Protein AF-A0A5C0DRX5-F1 (afdb_monomer)

Structure (mmCIF, N/CA/C/O backbone):
data_AF-A0A5C0DRX5-F1
#
_entry.id   AF-A0A5C0DRX5-F1
#
loop_
_atom_site.group_PDB
_atom_site.id
_atom_site.type_symbol
_atom_site.label_atom_id
_atom_site.label_alt_id
_atom_site.label_comp_id
_atom_site.label_asym_id
_atom_site.label_entity_id
_atom_site.label_seq_id
_atom_site.pdbx_PDB_ins_code
_atom_site.Cartn_x
_atom_site.Cartn_y
_atom_site.Cartn_z
_atom_site.occupancy
_atom_site.B_iso_or_equiv
_atom_site.auth_seq_id
_atom_site.auth_comp_id
_atom_site.auth_asym_id
_atom_site.auth_atom_id
_atom_site.pdbx_PDB_model_num
ATOM 1 N N . MET A 1 1 ? -7.213 -11.738 -8.512 1.00 65.44 1 MET A N 1
ATOM 2 C CA . MET A 1 1 ? -6.365 -10.786 -7.766 1.00 65.44 1 MET A CA 1
ATOM 3 C C . MET A 1 1 ? -5.604 -11.585 -6.725 1.00 65.44 1 MET A C 1
ATOM 5 O O . MET A 1 1 ? -6.210 -12.483 -6.155 1.00 65.44 1 MET A O 1
ATOM 9 N N . ILE A 1 2 ? -4.301 -11.354 -6.557 1.00 74.19 2 ILE A N 1
ATOM 10 C CA . ILE A 1 2 ? -3.512 -12.026 -5.514 1.00 74.19 2 ILE A CA 1
ATOM 11 C C . ILE A 1 2 ? -2.980 -10.946 -4.576 1.00 74.19 2 ILE A C 1
ATOM 13 O O . ILE A 1 2 ? -2.227 -10.075 -5.021 1.00 74.19 2 ILE A O 1
ATOM 17 N N . ASP A 1 3 ? -3.371 -11.047 -3.308 1.00 81.25 3 ASP A N 1
ATOM 18 C CA . ASP A 1 3 ? -2.914 -10.185 -2.222 1.00 81.25 3 ASP A CA 1
ATOM 19 C C . ASP A 1 3 ? -1.827 -10.942 -1.457 1.00 81.25 3 ASP A C 1
ATOM 21 O O . ASP A 1 3 ? -2.057 -12.026 -0.917 1.00 81.25 3 ASP A O 1
ATOM 25 N N . ILE A 1 4 ? -0.614 -10.395 -1.457 1.00 87.81 4 ILE A N 1
ATOM 26 C CA . ILE A 1 4 ? 0.548 -10.998 -0.800 1.00 87.81 4 ILE A CA 1
ATOM 27 C C . ILE A 1 4 ? 0.949 -10.073 0.345 1.00 87.81 4 ILE A C 1
ATOM 29 O O . ILE A 1 4 ? 1.241 -8.912 0.065 1.00 87.81 4 ILE A O 1
ATOM 33 N N . PRO A 1 5 ? 0.989 -10.528 1.610 1.00 90.19 5 PRO A N 1
ATOM 34 C CA . PRO A 1 5 ? 1.470 -9.696 2.708 1.00 90.19 5 PRO A CA 1
ATOM 35 C C . PRO A 1 5 ? 2.843 -9.118 2.377 1.00 90.19 5 PRO A C 1
ATOM 37 O O . PRO A 1 5 ? 3.741 -9.855 1.957 1.00 90.19 5 PRO A O 1
ATOM 40 N N . TYR A 1 6 ? 3.004 -7.808 2.548 1.00 91.06 6 TYR A N 1
ATOM 41 C CA . TYR A 1 6 ? 4.267 -7.162 2.242 1.00 91.06 6 TYR A CA 1
ATOM 42 C C . TYR A 1 6 ? 5.370 -7.684 3.167 1.00 91.06 6 TYR A C 1
ATOM 44 O O . TYR A 1 6 ? 5.288 -7.597 4.392 1.00 91.06 6 TYR A O 1
ATOM 52 N N . LYS A 1 7 ? 6.423 -8.227 2.556 1.00 89.25 7 LYS A N 1
ATOM 53 C CA . LYS A 1 7 ? 7.697 -8.536 3.205 1.00 89.25 7 LYS A CA 1
ATOM 54 C C . LYS A 1 7 ? 8.816 -8.084 2.270 1.00 89.25 7 LYS A C 1
ATOM 56 O O . LYS A 1 7 ? 8.806 -8.531 1.118 1.00 89.25 7 LYS A O 1
ATOM 61 N N . PRO A 1 8 ? 9.809 -7.302 2.725 1.00 85.81 8 PRO A N 1
ATOM 62 C CA . PRO A 1 8 ? 10.906 -6.856 1.862 1.00 85.81 8 PRO A CA 1
ATOM 63 C C . PRO A 1 8 ? 11.618 -8.018 1.147 1.00 85.81 8 PRO A C 1
ATOM 65 O O . PRO A 1 8 ? 11.923 -7.948 -0.040 1.00 85.81 8 PRO A O 1
ATOM 68 N N . SER A 1 9 ? 11.789 -9.147 1.841 1.00 85.06 9 SER A N 1
ATOM 69 C CA . SER A 1 9 ? 12.401 -10.369 1.302 1.00 85.06 9 SER A CA 1
ATOM 70 C C . SER A 1 9 ? 11.565 -11.104 0.247 1.00 85.06 9 SER A C 1
ATOM 72 O O . SER A 1 9 ? 12.092 -11.977 -0.438 1.00 85.06 9 SER A O 1
ATOM 74 N N . SER A 1 10 ? 10.278 -10.776 0.104 1.00 78.38 10 SER A N 1
ATOM 75 C CA . SER A 1 10 ? 9.369 -11.412 -0.860 1.00 78.38 10 SER A CA 1
ATOM 76 C C . SER A 1 10 ? 9.311 -10.704 -2.217 1.00 78.38 10 SER A C 1
ATOM 78 O O . SER A 1 10 ? 8.712 -11.229 -3.157 1.00 78.38 10 SER A O 1
ATOM 80 N N . LEU A 1 11 ? 9.940 -9.529 -2.332 1.00 81.81 11 LEU A N 1
ATOM 81 C CA . LEU A 1 11 ? 9.927 -8.726 -3.551 1.00 81.81 11 LEU A CA 1
ATOM 82 C C . LEU A 1 11 ? 10.819 -9.330 -4.637 1.00 81.81 11 LEU A C 1
ATOM 84 O O . LEU A 1 11 ? 12.008 -9.596 -4.430 1.00 81.81 11 LEU A O 1
ATOM 88 N N . ILE A 1 12 ? 10.267 -9.458 -5.842 1.00 81.62 12 ILE A N 1
ATOM 89 C CA . ILE A 1 12 ? 10.975 -9.995 -7.009 1.00 81.62 12 ILE A CA 1
ATOM 90 C C . ILE A 1 12 ? 10.944 -9.027 -8.198 1.00 81.62 12 ILE A C 1
ATOM 92 O O . ILE A 1 12 ? 9.966 -8.322 -8.439 1.00 81.62 12 ILE A O 1
ATOM 96 N N . GLY A 1 13 ? 12.027 -9.006 -8.981 1.00 82.12 13 GLY A N 1
ATOM 97 C CA . GLY A 1 13 ? 12.107 -8.237 -10.227 1.00 82.12 13 GLY A CA 1
ATOM 98 C C . GLY A 1 13 ? 11.791 -6.746 -10.050 1.00 82.12 13 GLY A C 1
ATOM 99 O O . GLY A 1 13 ? 12.470 -6.045 -9.304 1.00 82.12 13 GLY A O 1
ATOM 100 N N . MET A 1 14 ? 10.761 -6.269 -10.756 1.00 76.31 14 MET A N 1
ATOM 101 C CA . MET A 1 14 ? 10.348 -4.859 -10.779 1.00 76.31 14 MET A CA 1
ATOM 102 C C . MET A 1 14 ? 9.796 -4.365 -9.435 1.00 76.31 14 MET A C 1
ATOM 104 O O . MET A 1 14 ? 9.872 -3.174 -9.156 1.00 76.31 14 MET A O 1
ATOM 108 N N . GLU A 1 15 ? 9.307 -5.267 -8.582 1.00 80.75 15 GLU A N 1
ATOM 109 C CA . GLU A 1 15 ? 8.708 -4.938 -7.279 1.00 80.75 15 GLU A CA 1
ATOM 110 C C . GLU A 1 15 ? 9.718 -4.279 -6.340 1.00 80.75 15 GLU A C 1
ATOM 112 O O . GLU A 1 15 ? 9.368 -3.384 -5.578 1.00 80.75 15 GLU A O 1
ATOM 117 N N . LYS A 1 16 ? 11.000 -4.649 -6.464 1.00 84.81 16 LYS A N 1
ATOM 118 C CA . LYS A 1 16 ? 12.094 -4.057 -5.685 1.00 84.81 16 LYS A CA 1
ATOM 119 C C . LYS A 1 16 ? 12.220 -2.546 -5.879 1.00 84.81 16 LYS A C 1
ATOM 121 O O . LYS A 1 16 ? 12.676 -1.863 -4.973 1.00 84.81 16 LYS A O 1
ATOM 126 N N . LYS A 1 17 ? 11.800 -2.012 -7.034 1.00 85.50 17 LYS A N 1
ATOM 127 C CA . LYS A 1 17 ? 11.822 -0.562 -7.291 1.00 85.50 17 LYS A CA 1
ATOM 128 C C . LYS A 1 17 ? 10.859 0.207 -6.389 1.00 85.50 17 LYS A C 1
ATOM 130 O O . LYS A 1 17 ? 11.122 1.362 -6.094 1.00 85.50 17 LYS A O 1
ATOM 135 N N . PHE A 1 18 ? 9.789 -0.448 -5.952 1.00 86.81 18 PHE A N 1
ATOM 136 C CA . PHE A 1 18 ? 8.744 0.127 -5.107 1.00 86.81 18 PHE A CA 1
ATOM 137 C C . PHE A 1 18 ? 8.915 -0.264 -3.640 1.00 86.81 18 PHE A C 1
ATOM 139 O O . PHE A 1 18 ? 8.074 0.062 -2.810 1.00 86.81 18 PHE A O 1
ATOM 146 N N . GLN A 1 19 ? 10.003 -0.965 -3.298 1.00 90.06 19 GLN A N 1
ATOM 147 C CA . GLN A 1 19 ? 10.326 -1.279 -1.910 1.00 90.06 19 GLN A CA 1
ATOM 148 C C . GLN A 1 19 ? 10.312 -0.024 -1.015 1.00 90.06 19 GLN A C 1
ATOM 150 O O . GLN A 1 19 ? 9.668 -0.088 0.029 1.00 90.06 19 GLN A O 1
ATOM 155 N N . PRO A 1 20 ? 10.909 1.124 -1.411 1.00 90.62 20 PRO A N 1
ATOM 156 C CA . PRO A 1 20 ? 10.862 2.332 -0.587 1.00 90.62 20 PRO A CA 1
ATOM 157 C C . PRO A 1 20 ? 9.434 2.829 -0.331 1.00 90.62 20 PRO A C 1
ATOM 159 O O . PRO A 1 20 ? 9.135 3.302 0.762 1.00 90.62 20 PRO A O 1
ATOM 162 N N . ASP A 1 21 ? 8.543 2.688 -1.317 1.00 90.06 21 ASP A N 1
ATOM 163 C CA . ASP A 1 21 ? 7.141 3.082 -1.193 1.00 90.06 21 ASP A CA 1
ATOM 164 C C . ASP A 1 21 ? 6.406 2.189 -0.186 1.00 90.06 21 ASP A C 1
ATOM 166 O O . ASP A 1 21 ? 5.722 2.678 0.714 1.00 90.06 21 ASP A O 1
ATOM 170 N N . PHE A 1 22 ? 6.590 0.871 -0.282 1.00 91.25 22 PHE A N 1
ATOM 171 C CA . PHE A 1 22 ? 6.017 -0.062 0.686 1.00 91.25 22 PHE A CA 1
ATOM 172 C C . PHE A 1 22 ? 6.596 0.125 2.094 1.00 91.25 22 PHE A C 1
ATOM 174 O O . PHE A 1 22 ? 5.835 0.130 3.059 1.00 91.25 22 PHE A O 1
ATOM 181 N N . ASP A 1 23 ? 7.909 0.327 2.225 1.00 92.19 23 ASP A N 1
ATOM 182 C CA . ASP A 1 23 ? 8.561 0.588 3.513 1.00 92.19 23 ASP A CA 1
ATOM 183 C C . ASP A 1 23 ? 8.012 1.872 4.157 1.00 92.19 23 ASP A C 1
ATOM 185 O O . ASP A 1 23 ? 7.729 1.896 5.358 1.00 92.19 23 ASP A O 1
ATOM 189 N N . LYS A 1 24 ? 7.765 2.918 3.356 1.00 91.62 24 LYS A N 1
ATOM 190 C CA . LYS A 1 24 ? 7.109 4.149 3.814 1.00 91.62 24 LYS A CA 1
ATOM 191 C C . LYS A 1 24 ? 5.693 3.878 4.321 1.00 91.62 24 LYS A C 1
ATOM 193 O O . LYS A 1 24 ? 5.342 4.332 5.405 1.00 91.62 24 LYS A O 1
ATOM 198 N N . LEU A 1 25 ? 4.891 3.103 3.587 1.00 91.88 25 LEU A N 1
ATOM 199 C CA . LEU A 1 25 ? 3.548 2.725 4.037 1.00 91.88 25 LEU A CA 1
ATOM 200 C C . LEU A 1 25 ? 3.585 1.932 5.350 1.00 91.88 25 LEU A C 1
ATOM 202 O O . LEU A 1 25 ? 2.769 2.189 6.232 1.00 91.88 25 LEU A O 1
ATOM 206 N N . VAL A 1 26 ? 4.534 1.003 5.508 1.00 92.88 26 VAL A N 1
ATOM 207 C CA . VAL A 1 26 ? 4.718 0.246 6.760 1.00 92.88 26 VAL A CA 1
ATOM 208 C C . VAL A 1 26 ? 5.074 1.174 7.910 1.00 92.88 26 VAL A C 1
ATOM 210 O O . VAL A 1 26 ? 4.499 1.041 8.987 1.00 92.88 26 VAL A O 1
ATOM 213 N N . SER A 1 27 ? 5.959 2.141 7.683 1.00 92.38 27 SER A N 1
ATOM 214 C CA . SER A 1 27 ? 6.311 3.133 8.698 1.00 92.38 27 SER A CA 1
ATOM 215 C C . SER A 1 27 ? 5.106 3.977 9.135 1.00 92.38 27 SER A C 1
ATOM 217 O O . SER A 1 27 ? 4.984 4.294 10.314 1.00 92.38 27 SER A O 1
ATOM 219 N N . GLU A 1 28 ? 4.224 4.347 8.205 1.00 90.81 28 GLU A N 1
ATOM 220 C CA . GLU A 1 28 ? 3.079 5.232 8.473 1.00 90.81 28 GLU A CA 1
ATOM 221 C C . GLU A 1 28 ? 1.869 4.494 9.077 1.00 90.81 28 GLU A C 1
ATOM 223 O O . GLU A 1 28 ? 1.171 5.017 9.953 1.00 90.81 28 GLU A O 1
ATOM 228 N N . PHE A 1 29 ? 1.602 3.269 8.613 1.00 91.50 29 PHE A N 1
ATOM 229 C CA . PHE A 1 29 ? 0.352 2.550 8.889 1.00 91.50 29 PHE A CA 1
ATOM 230 C C . PHE A 1 29 ? 0.548 1.181 9.555 1.00 91.50 29 PHE A C 1
ATOM 232 O O . PHE A 1 29 ? -0.400 0.645 10.126 1.00 91.50 29 PHE A O 1
ATOM 239 N N . GLY A 1 30 ? 1.756 0.610 9.538 1.00 89.06 30 GLY A N 1
ATOM 240 C CA . GLY A 1 30 ? 2.018 -0.781 9.939 1.00 89.06 30 GLY A CA 1
ATOM 241 C C . GLY A 1 30 ? 1.714 -1.118 11.403 1.00 89.06 30 GLY A C 1
ATOM 242 O O . GLY A 1 30 ? 1.569 -2.287 11.742 1.00 89.06 30 GLY A O 1
ATOM 243 N N . ASN A 1 31 ? 1.566 -0.113 12.271 1.00 88.94 31 ASN A N 1
ATOM 244 C CA . ASN A 1 31 ? 1.192 -0.321 13.675 1.00 88.94 31 ASN A CA 1
ATOM 245 C C . ASN A 1 31 ? -0.286 -0.704 13.867 1.00 88.94 31 ASN A C 1
ATOM 247 O O . ASN A 1 31 ? -0.644 -1.233 14.916 1.00 88.94 31 ASN A O 1
ATOM 251 N N . TYR A 1 32 ? -1.155 -0.402 12.900 1.00 88.94 32 TYR A N 1
ATOM 252 C CA . TYR A 1 32 ? -2.607 -0.609 13.013 1.00 88.94 32 TYR A CA 1
ATOM 253 C C . TYR A 1 32 ? -3.261 -1.096 11.714 1.00 88.94 32 TYR A C 1
ATOM 255 O O . TYR A 1 32 ? -4.469 -1.329 11.680 1.00 88.94 32 TYR A O 1
ATOM 263 N N . CYS A 1 33 ? -2.486 -1.249 10.644 1.00 91.50 33 CYS A N 1
ATOM 264 C CA . CYS A 1 33 ? -2.939 -1.754 9.358 1.00 91.50 33 CYS A CA 1
ATOM 265 C C . CYS A 1 33 ? -2.009 -2.849 8.852 1.00 91.50 33 CYS A C 1
ATOM 267 O O . CYS A 1 33 ? -0.792 -2.785 9.024 1.00 91.50 33 CYS A O 1
ATOM 269 N N . ASP A 1 34 ? -2.590 -3.799 8.133 1.00 92.12 34 ASP A N 1
ATOM 270 C CA . ASP A 1 34 ? -1.832 -4.724 7.308 1.00 92.12 34 ASP A CA 1
ATOM 271 C C . ASP A 1 34 ? -1.600 -4.126 5.928 1.00 92.12 34 ASP A C 1
ATOM 273 O O . ASP A 1 34 ? -2.490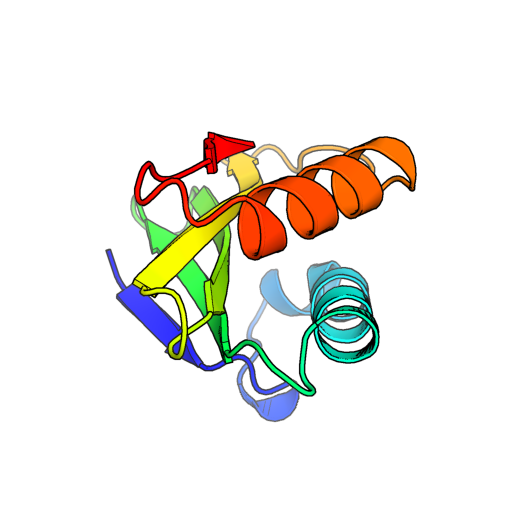 -3.497 5.347 1.00 92.12 34 ASP A O 1
ATOM 277 N N . ILE A 1 35 ? -0.416 -4.376 5.377 1.00 93.06 35 ILE A N 1
ATOM 278 C CA . ILE A 1 35 ? -0.042 -3.910 4.046 1.00 93.06 35 ILE A CA 1
ATOM 279 C C . ILE A 1 35 ? 0.216 -5.113 3.150 1.00 93.06 35 ILE A C 1
ATOM 281 O O . ILE A 1 35 ? 0.956 -6.035 3.498 1.00 93.06 35 ILE A O 1
ATOM 285 N N . PHE A 1 36 ? -0.394 -5.087 1.973 1.00 92.50 36 PHE A N 1
ATOM 286 C CA . PHE A 1 36 ? -0.351 -6.147 0.982 1.00 92.50 36 PHE A CA 1
ATOM 287 C C . PHE A 1 36 ? 0.154 -5.608 -0.349 1.00 92.50 36 PHE A C 1
ATOM 289 O O . PHE A 1 36 ? -0.154 -4.494 -0.760 1.00 92.50 36 PHE A O 1
ATOM 296 N N . ILE A 1 37 ? 0.883 -6.443 -1.069 1.00 90.19 37 ILE A N 1
ATOM 297 C CA . ILE A 1 37 ? 1.187 -6.253 -2.476 1.00 90.19 37 ILE A CA 1
ATOM 298 C C . ILE A 1 37 ? 0.012 -6.831 -3.262 1.00 90.19 37 ILE A C 1
ATOM 300 O O . ILE A 1 37 ? -0.228 -8.040 -3.221 1.00 90.19 37 ILE A O 1
ATOM 304 N N . ARG A 1 38 ? -0.701 -5.974 -3.992 1.00 88.81 38 ARG A N 1
ATOM 305 C CA . ARG A 1 38 ? -1.790 -6.366 -4.890 1.00 88.81 38 ARG A CA 1
ATOM 306 C C . ARG A 1 38 ? -1.277 -6.472 -6.313 1.00 88.81 38 ARG A C 1
ATOM 308 O O . ARG A 1 38 ? -0.741 -5.512 -6.869 1.00 88.81 38 ARG A O 1
ATOM 315 N N . LYS A 1 39 ? -1.466 -7.648 -6.913 1.00 84.69 39 LYS A N 1
ATOM 316 C CA . LYS A 1 39 ? -1.116 -7.924 -8.313 1.00 84.69 39 LYS A CA 1
ATOM 317 C C . LYS A 1 39 ? -2.356 -8.373 -9.078 1.00 84.69 39 LYS A C 1
ATOM 319 O O . LYS A 1 39 ? -3.091 -9.267 -8.643 1.00 84.69 39 LYS A O 1
ATOM 324 N N . TYR A 1 40 ? -2.580 -7.766 -10.235 1.00 79.12 40 TYR A N 1
ATOM 325 C CA . TYR A 1 40 ? -3.670 -8.111 -11.146 1.00 79.12 40 TYR A CA 1
ATOM 326 C C . TYR A 1 40 ? -3.237 -7.863 -12.594 1.00 79.12 40 TYR A C 1
ATOM 328 O O . TYR A 1 40 ? -2.192 -7.264 -12.852 1.00 79.12 40 TYR A O 1
ATOM 336 N N . ASP A 1 41 ? -3.996 -8.443 -13.525 1.00 73.06 41 ASP A N 1
ATOM 337 C CA . ASP A 1 41 ? -3.739 -8.395 -14.969 1.00 73.06 41 ASP A CA 1
ATOM 338 C C . ASP A 1 41 ? -2.315 -8.841 -15.369 1.00 73.06 41 ASP A C 1
ATOM 340 O O . ASP A 1 41 ? -1.505 -8.056 -15.849 1.00 73.06 41 ASP A O 1
ATOM 344 N N . TYR A 1 42 ? -1.954 -10.106 -15.112 1.00 69.69 42 TYR A N 1
ATOM 345 C CA . TYR A 1 42 ? -0.661 -10.694 -15.521 1.00 69.69 42 TYR A CA 1
ATOM 346 C C . TYR A 1 42 ? 0.590 -9.871 -15.137 1.00 69.69 42 TYR A C 1
ATOM 348 O O . TYR A 1 42 ? 1.571 -9.846 -15.877 1.00 69.69 42 TYR A O 1
ATOM 356 N N . ARG A 1 43 ? 0.576 -9.227 -13.958 1.00 66.44 43 ARG A N 1
ATOM 357 C CA . ARG A 1 43 ? 1.643 -8.334 -13.442 1.00 66.44 43 ARG A CA 1
ATOM 358 C C . ARG A 1 43 ? 1.762 -6.986 -14.167 1.00 66.44 43 ARG A C 1
ATOM 360 O O . ARG A 1 43 ? 2.720 -6.260 -13.923 1.00 66.44 43 ARG A O 1
ATOM 367 N N . ARG A 1 44 ? 0.793 -6.630 -15.015 1.00 75.19 44 ARG A N 1
ATOM 368 C CA . ARG A 1 44 ? 0.713 -5.311 -15.664 1.00 75.19 44 ARG A CA 1
ATOM 369 C C . ARG A 1 44 ? 0.205 -4.223 -14.733 1.00 75.19 44 ARG A C 1
ATOM 371 O O . ARG A 1 44 ? 0.340 -3.038 -15.043 1.00 75.19 44 ARG A O 1
ATOM 378 N N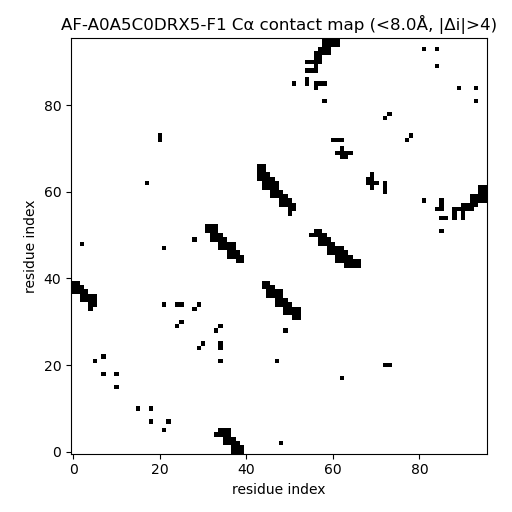 . MET A 1 45 ? -0.396 -4.621 -13.617 1.00 83.94 45 MET A N 1
ATOM 379 C CA . MET A 1 45 ? -0.846 -3.720 -12.572 1.00 83.94 45 MET A CA 1
ATOM 380 C C . MET A 1 45 ? -0.286 -4.157 -11.226 1.00 83.94 45 MET A C 1
ATOM 382 O O . MET A 1 45 ? -0.232 -5.35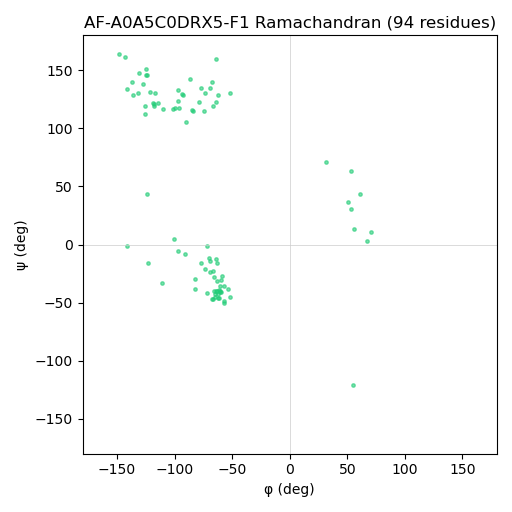1 -10.902 1.00 83.94 45 MET A O 1
ATOM 386 N N . MET A 1 46 ? 0.144 -3.162 -10.460 1.00 87.06 46 MET A N 1
ATOM 387 C CA . MET A 1 46 ? 0.686 -3.349 -9.127 1.00 87.06 46 MET A CA 1
ATOM 388 C C . MET A 1 46 ? 0.209 -2.217 -8.232 1.00 87.06 46 MET A C 1
ATOM 390 O O . MET A 1 46 ? 0.274 -1.048 -8.616 1.00 87.06 46 MET A O 1
ATOM 394 N N . ALA A 1 47 ? -0.242 -2.583 -7.043 1.00 89.38 47 ALA A N 1
ATOM 395 C CA . ALA A 1 47 ? -0.749 -1.658 -6.050 1.00 89.38 47 ALA A CA 1
ATOM 396 C C . ALA A 1 47 ? -0.355 -2.103 -4.637 1.00 89.38 47 ALA A C 1
ATOM 398 O O . ALA A 1 47 ? -0.030 -3.272 -4.409 1.00 89.38 47 ALA A O 1
ATOM 399 N N . ALA A 1 48 ? -0.416 -1.177 -3.688 1.00 90.50 48 ALA A N 1
ATOM 400 C CA . ALA A 1 48 ? -0.441 -1.482 -2.268 1.00 90.50 48 ALA A CA 1
ATOM 401 C C . ALA A 1 48 ? -1.891 -1.571 -1.786 1.00 90.50 48 ALA A C 1
ATOM 403 O O . ALA A 1 48 ? -2.681 -0.661 -2.019 1.00 90.50 48 ALA A O 1
ATOM 404 N N . GLY A 1 49 ? -2.234 -2.663 -1.111 1.00 91.56 49 GLY A N 1
ATOM 405 C CA . GLY A 1 49 ? -3.442 -2.771 -0.303 1.00 91.56 49 GLY A CA 1
ATOM 406 C C . GLY A 1 49 ? -3.116 -2.405 1.141 1.00 91.56 49 GLY A C 1
ATOM 407 O O . GLY A 1 49 ? -2.165 -2.952 1.689 1.00 91.56 49 GLY A O 1
ATOM 408 N N . ILE A 1 50 ? -3.882 -1.512 1.759 1.00 91.88 50 ILE A N 1
ATOM 409 C CA . ILE A 1 50 ? -3.765 -1.163 3.181 1.00 91.88 50 ILE A CA 1
ATOM 410 C C . ILE A 1 50 ? -5.090 -1.517 3.835 1.00 91.88 50 ILE A C 1
ATOM 412 O O . ILE A 1 50 ? -6.127 -1.026 3.397 1.00 91.88 50 ILE A O 1
ATOM 416 N N . VAL A 1 51 ? -5.068 -2.375 4.849 1.00 89.94 51 VAL A N 1
ATOM 417 C CA . VAL A 1 51 ? -6.283 -2.874 5.498 1.00 89.94 51 VAL A CA 1
ATOM 418 C C . VAL A 1 51 ? -6.209 -2.619 6.991 1.00 89.94 51 VAL A C 1
ATOM 420 O O . VAL A 1 51 ? -5.344 -3.159 7.680 1.00 89.94 51 VAL A O 1
ATOM 423 N N . ASN A 1 52 ? -7.155 -1.841 7.505 1.00 89.00 52 ASN A N 1
ATOM 424 C CA . ASN A 1 52 ? -7.385 -1.719 8.934 1.00 89.00 52 ASN A CA 1
ATOM 425 C C . ASN A 1 52 ? -8.405 -2.782 9.364 1.00 89.00 52 ASN A C 1
ATOM 427 O O . ASN A 1 52 ? -9.602 -2.648 9.113 1.00 89.00 52 ASN A O 1
ATOM 431 N N . ARG A 1 53 ? -7.940 -3.847 10.029 1.00 81.25 53 ARG A N 1
ATOM 432 C CA . ARG A 1 53 ? -8.818 -4.939 10.495 1.00 81.25 53 ARG A CA 1
ATOM 433 C C . ARG A 1 53 ? -9.760 -4.534 11.621 1.00 81.25 53 ARG A C 1
ATOM 435 O O . ARG A 1 53 ? -10.772 -5.195 11.816 1.00 81.25 53 ARG A O 1
ATOM 442 N N . TYR A 1 54 ? -9.425 -3.493 12.379 1.00 83.69 54 TYR A N 1
ATOM 443 C CA . TYR A 1 54 ? -10.283 -3.032 13.465 1.00 83.69 54 TYR A CA 1
ATOM 444 C C . TYR A 1 54 ? -11.541 -2.353 12.915 1.00 83.69 54 TYR A C 1
ATOM 446 O O . TYR A 1 54 ? -12.638 -2.594 13.407 1.00 83.69 54 TYR A O 1
ATOM 454 N N . SER A 1 55 ? -11.384 -1.540 11.867 1.00 81.44 55 SER A N 1
ATOM 455 C CA . SER A 1 55 ? -12.4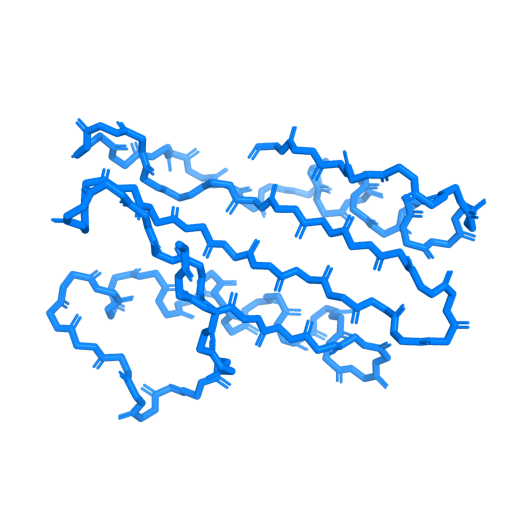91 -0.817 11.234 1.00 81.44 55 SER A CA 1
ATOM 456 C C . SER A 1 55 ? -13.070 -1.501 9.993 1.00 81.44 55 SER A C 1
ATOM 458 O O . SER A 1 55 ? -14.064 -1.019 9.461 1.00 81.44 55 SER A O 1
ATOM 460 N N . ASN A 1 56 ? -12.476 -2.607 9.529 1.00 81.94 56 ASN A N 1
ATOM 461 C CA . ASN A 1 56 ? -12.791 -3.258 8.250 1.00 81.94 56 ASN A CA 1
ATOM 462 C C . ASN A 1 56 ? -12.724 -2.307 7.039 1.00 81.94 56 ASN A C 1
ATOM 464 O O . ASN A 1 56 ? -13.439 -2.497 6.059 1.00 81.94 56 ASN A O 1
ATOM 468 N N . VAL A 1 57 ? -11.851 -1.298 7.095 1.00 85.00 57 VAL A N 1
ATOM 469 C CA . VAL A 1 57 ? -11.617 -0.362 5.987 1.00 85.00 57 VAL A CA 1
ATOM 470 C C . VAL A 1 57 ? -10.389 -0.805 5.202 1.00 85.00 57 VAL A C 1
ATOM 472 O O . VAL A 1 57 ? -9.341 -1.088 5.792 1.00 85.00 57 VAL A O 1
ATOM 475 N N . ALA A 1 58 ? -10.501 -0.830 3.875 1.00 85.31 58 ALA A N 1
ATOM 476 C CA . ALA A 1 58 ? -9.399 -1.137 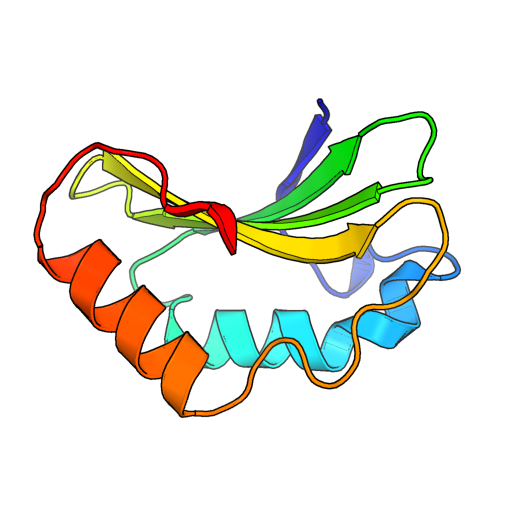2.978 1.00 85.31 58 ALA A CA 1
ATOM 477 C C . ALA A 1 58 ? -9.174 -0.027 1.938 1.00 85.31 58 ALA A C 1
ATOM 479 O O . ALA A 1 58 ? -10.063 0.744 1.581 1.00 85.31 58 ALA A O 1
ATOM 480 N N . ILE A 1 59 ? -7.924 0.097 1.497 1.00 88.25 59 ILE A N 1
ATOM 481 C CA . ILE A 1 59 ? -7.471 1.108 0.540 1.00 88.25 59 ILE A CA 1
ATOM 482 C C . ILE A 1 59 ? -6.549 0.440 -0.468 1.00 88.25 59 ILE A C 1
ATOM 484 O O . ILE A 1 59 ? -5.716 -0.387 -0.098 1.00 88.25 59 ILE A O 1
ATOM 488 N N . THR A 1 60 ? -6.672 0.821 -1.739 1.00 89.56 60 THR A N 1
ATOM 489 C CA . THR A 1 60 ? -5.760 0.397 -2.807 1.00 89.56 60 THR A CA 1
ATOM 490 C C . THR A 1 60 ? -5.053 1.606 -3.399 1.00 89.56 60 THR A C 1
ATOM 492 O O . THR A 1 60 ? -5.713 2.491 -3.935 1.00 89.56 60 THR A O 1
ATOM 495 N N . ILE A 1 61 ? -3.722 1.620 -3.350 1.00 89.19 61 ILE A N 1
ATOM 496 C CA . ILE A 1 61 ? -2.877 2.663 -3.946 1.00 89.19 61 ILE A CA 1
ATOM 497 C C . ILE A 1 61 ? -2.133 2.069 -5.136 1.00 89.19 61 ILE A C 1
ATOM 499 O O . ILE A 1 61 ? -1.316 1.163 -4.966 1.00 89.19 61 ILE A O 1
ATOM 503 N N . HIS A 1 62 ? -2.395 2.565 -6.339 1.00 88.00 62 HIS A N 1
ATOM 504 C CA . HIS A 1 62 ? -1.750 2.078 -7.551 1.00 88.00 62 HIS A CA 1
ATOM 505 C C . HIS A 1 62 ? -0.322 2.614 -7.693 1.00 88.00 62 HIS A C 1
ATOM 507 O O . HIS A 1 62 ? -0.062 3.806 -7.567 1.00 88.00 62 HIS A O 1
ATOM 513 N N . PHE A 1 63 ? 0.600 1.723 -8.050 1.00 86.06 63 PHE A N 1
ATOM 514 C CA . PHE A 1 63 ? 1.986 2.058 -8.390 1.00 86.06 63 PHE A CA 1
ATOM 515 C C . PHE A 1 63 ? 2.277 1.846 -9.875 1.00 86.06 63 PHE A C 1
ATOM 517 O O . PHE A 1 63 ? 3.061 2.578 -10.474 1.00 86.06 63 PHE A O 1
ATOM 524 N N . ILE A 1 64 ? 1.632 0.853 -10.489 1.00 86.44 64 ILE A N 1
ATOM 525 C CA . ILE A 1 64 ? 1.728 0.569 -11.922 1.00 86.44 64 ILE A CA 1
ATOM 526 C C . ILE A 1 64 ? 0.321 0.399 -12.480 1.00 86.44 64 ILE A C 1
ATOM 528 O O . ILE A 1 64 ? -0.458 -0.407 -11.965 1.00 86.44 64 ILE A O 1
ATOM 532 N N . LYS A 1 65 ? 0.029 1.089 -13.585 1.00 83.12 65 LYS A N 1
ATOM 533 C CA . LYS A 1 65 ? -1.205 0.920 -14.354 1.00 83.12 65 LYS A CA 1
ATOM 534 C C . LYS A 1 65 ? -0.868 0.636 -15.816 1.00 83.12 65 LYS A C 1
ATOM 536 O O . LYS A 1 65 ? -0.326 1.490 -16.507 1.00 83.12 65 LYS A O 1
ATOM 541 N N . GLY A 1 66 ? -1.163 -0.577 -16.287 1.00 79.88 66 GLY A N 1
ATOM 542 C CA . GLY A 1 66 ? -0.921 -0.972 -17.680 1.00 79.88 66 GLY A CA 1
ATOM 543 C C . GLY A 1 66 ? 0.557 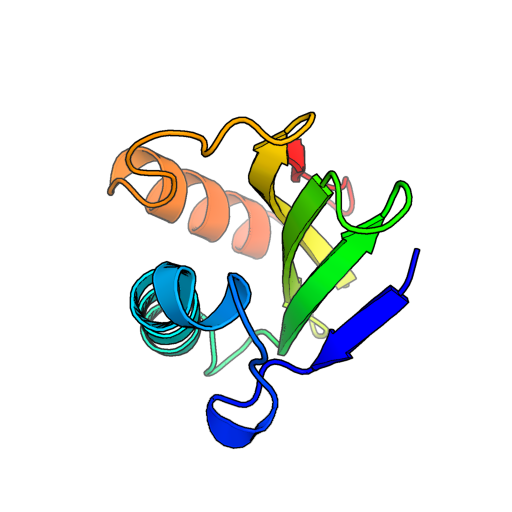-0.907 -18.087 1.00 79.88 66 GLY A C 1
ATOM 544 O O . GLY A 1 66 ? 0.867 -0.398 -19.157 1.00 79.88 66 GLY A O 1
ATOM 545 N N . ASN A 1 67 ? 1.462 -1.394 -17.229 1.00 77.12 67 ASN A N 1
ATOM 546 C CA . ASN A 1 67 ? 2.929 -1.291 -17.350 1.00 77.12 67 ASN A CA 1
ATOM 547 C C . ASN A 1 67 ? 3.524 0.122 -17.229 1.00 77.12 67 ASN A C 1
ATOM 549 O O . ASN A 1 67 ? 4.740 0.269 -17.345 1.00 77.12 67 ASN A O 1
ATOM 553 N N . ILE A 1 68 ? 2.712 1.148 -16.968 1.00 79.62 68 ILE A N 1
ATOM 554 C CA . ILE A 1 68 ? 3.188 2.517 -16.760 1.00 79.62 68 ILE A CA 1
ATOM 555 C C . ILE A 1 68 ? 3.330 2.753 -15.250 1.00 79.62 68 ILE A C 1
ATOM 557 O O . ILE A 1 68 ? 2.323 2.668 -14.539 1.00 79.62 68 ILE A O 1
ATOM 561 N N . PRO A 1 69 ? 4.545 3.027 -14.735 1.00 79.81 69 PRO A N 1
ATOM 562 C CA . PRO A 1 69 ? 4.724 3.480 -13.362 1.00 79.81 69 PRO A CA 1
ATOM 563 C C . PRO A 1 69 ? 4.017 4.820 -13.159 1.00 79.81 69 PRO A C 1
ATOM 565 O O . PRO A 1 69 ? 4.218 5.757 -13.933 1.00 79.81 69 PRO A O 1
ATOM 568 N N . LEU A 1 70 ? 3.195 4.911 -12.120 1.00 78.38 70 LEU A N 1
ATOM 569 C CA . LEU A 1 70 ? 2.608 6.171 -11.688 1.00 78.38 70 LEU A CA 1
ATOM 570 C C . LEU A 1 70 ? 3.685 6.928 -10.896 1.00 78.38 70 LEU A C 1
ATOM 572 O O . LEU A 1 70 ? 4.267 6.383 -9.962 1.00 78.38 70 LEU A O 1
ATOM 576 N N . GLY A 1 71 ? 4.027 8.144 -11.329 1.00 64.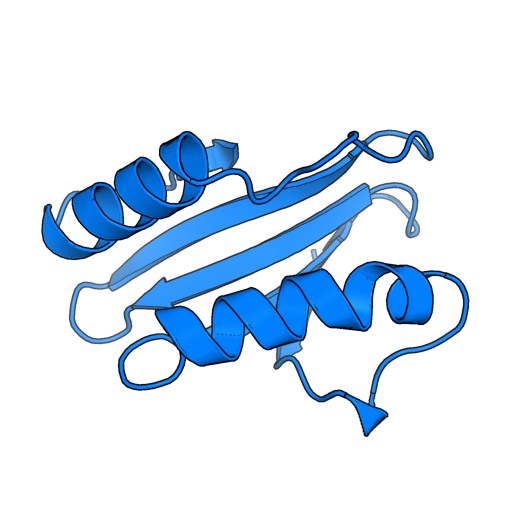06 71 GLY A N 1
ATOM 577 C CA . GLY A 1 71 ? 5.053 8.961 -10.674 1.00 64.06 71 GLY A CA 1
ATOM 578 C C . GLY A 1 71 ? 4.619 9.419 -9.277 1.00 64.06 71 GLY A C 1
ATOM 579 O O . GLY A 1 71 ? 3.458 9.773 -9.098 1.00 64.06 71 GLY A O 1
ATOM 580 N N . ASP A 1 72 ? 5.560 9.394 -8.325 1.00 69.19 72 ASP A N 1
ATOM 581 C CA . ASP A 1 72 ? 5.411 9.706 -6.887 1.00 69.19 72 ASP A CA 1
ATOM 582 C C . ASP A 1 72 ? 4.026 9.368 -6.290 1.00 69.19 72 ASP A C 1
ATOM 584 O O . ASP A 1 72 ? 3.223 10.259 -5.975 1.00 69.19 72 ASP A O 1
ATOM 588 N N . PRO A 1 73 ? 3.719 8.068 -6.135 1.00 67.94 73 PRO A N 1
ATOM 589 C CA . PRO A 1 73 ? 2.402 7.619 -5.701 1.00 67.94 73 PRO A CA 1
ATOM 590 C C . PRO A 1 73 ? 2.109 7.943 -4.230 1.00 67.94 73 PRO A C 1
ATOM 592 O O . PRO A 1 73 ? 0.964 7.820 -3.811 1.00 67.94 73 PRO A O 1
ATOM 595 N N . LEU A 1 74 ? 3.107 8.356 -3.437 1.00 82.44 74 LEU A N 1
ATOM 596 C CA . LEU A 1 74 ? 3.004 8.525 -1.982 1.00 82.44 74 LEU A CA 1
ATOM 597 C C . LEU A 1 74 ? 3.380 9.934 -1.509 1.00 82.44 74 LEU A C 1
ATOM 599 O O . LEU A 1 74 ? 4.070 10.105 -0.494 1.00 82.44 74 LEU A O 1
ATOM 603 N N . ASN A 1 75 ? 2.903 10.960 -2.212 1.00 83.19 75 ASN A N 1
ATOM 604 C CA . ASN A 1 75 ? 3.011 12.334 -1.729 1.00 83.19 75 ASN A CA 1
ATOM 605 C C . ASN A 1 75 ? 2.208 12.553 -0.427 1.00 83.19 75 ASN A C 1
ATOM 607 O O . ASN A 1 75 ? 1.275 11.816 -0.095 1.00 83.19 75 ASN A O 1
ATOM 611 N N . THR A 1 76 ? 2.555 13.604 0.318 1.00 84.06 76 THR A N 1
ATOM 612 C CA . THR A 1 76 ? 1.955 13.914 1.629 1.00 84.06 76 THR A CA 1
ATOM 613 C C . THR A 1 76 ? 0.436 14.086 1.571 1.00 84.06 76 THR A C 1
ATOM 615 O O . THR A 1 76 ? -0.272 13.666 2.485 1.00 84.06 76 THR A O 1
ATOM 618 N N . ASN A 1 77 ? -0.092 14.663 0.486 1.00 84.94 77 ASN A N 1
ATOM 619 C CA . ASN A 1 77 ? -1.534 14.853 0.326 1.00 84.94 77 ASN A CA 1
ATOM 620 C C . ASN A 1 77 ? -2.268 13.513 0.220 1.00 84.94 77 ASN A C 1
ATOM 622 O O . ASN A 1 77 ? -3.340 13.353 0.803 1.00 84.94 77 ASN A O 1
ATOM 626 N N . LEU A 1 78 ? -1.690 12.551 -0.500 1.00 85.69 78 LEU A N 1
ATOM 627 C CA . LEU A 1 78 ? -2.244 11.210 -0.624 1.00 85.69 78 LEU A CA 1
ATOM 628 C C . LEU A 1 78 ? -2.194 10.469 0.714 1.00 85.69 78 LEU A C 1
ATOM 630 O O . LEU A 1 78 ? -3.215 9.944 1.146 1.00 85.69 78 LEU A O 1
ATOM 634 N N . LEU A 1 79 ? -1.061 10.505 1.419 1.00 88.38 79 LEU A N 1
ATOM 635 C CA . LEU A 1 79 ? -0.929 9.868 2.736 1.00 88.38 79 LEU A CA 1
ATOM 636 C C . LEU A 1 79 ? -1.931 10.424 3.757 1.00 88.38 79 LEU A C 1
ATOM 638 O O . LEU A 1 79 ? -2.558 9.658 4.488 1.00 88.38 79 LEU A O 1
ATOM 642 N N . ASN A 1 80 ? -2.159 11.740 3.756 1.00 87.81 80 ASN A N 1
ATOM 643 C CA . ASN A 1 80 ? -3.174 12.361 4.607 1.00 87.81 80 ASN A CA 1
ATOM 644 C C . ASN A 1 80 ? -4.596 11.903 4.247 1.00 87.81 80 ASN A C 1
ATOM 646 O O . ASN A 1 80 ? -5.396 11.637 5.143 1.00 87.81 80 ASN A O 1
ATOM 650 N N . LYS A 1 81 ? -4.917 11.765 2.952 1.00 86.62 81 LYS A N 1
ATOM 651 C CA . LYS A 1 81 ? -6.213 11.219 2.512 1.00 86.62 81 LYS A CA 1
ATOM 652 C C . LYS A 1 81 ? -6.402 9.776 2.972 1.00 86.62 81 LYS A C 1
ATOM 654 O O . LYS A 1 81 ? -7.454 9.457 3.515 1.00 86.62 81 LYS A O 1
ATOM 659 N N . VAL A 1 82 ? -5.378 8.940 2.803 1.00 87.81 82 VAL A N 1
ATOM 660 C CA . VAL A 1 82 ? -5.369 7.538 3.248 1.00 87.81 82 VAL A CA 1
ATOM 661 C C . VAL A 1 82 ? -5.625 7.469 4.752 1.00 87.81 82 VAL A C 1
ATOM 663 O O . VAL A 1 82 ? -6.549 6.789 5.188 1.00 87.8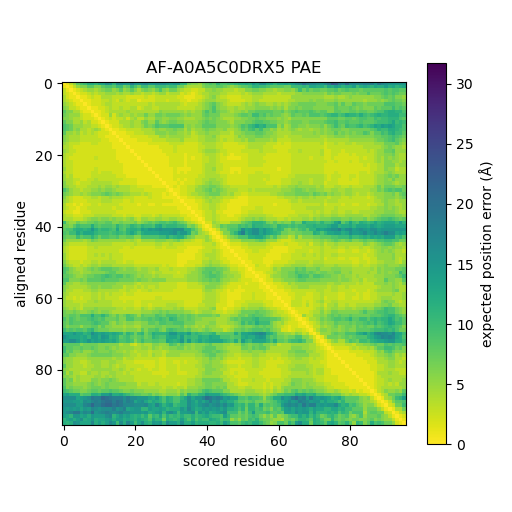1 82 VAL A O 1
ATOM 666 N N . LYS A 1 83 ? -4.880 8.246 5.544 1.00 87.94 83 LYS A N 1
ATOM 667 C CA . LYS A 1 83 ? -5.039 8.310 7.001 1.00 87.94 83 LYS A CA 1
ATOM 668 C C . LYS A 1 83 ? -6.455 8.709 7.417 1.00 87.94 83 LYS A C 1
ATOM 670 O O . LYS A 1 83 ? -7.054 8.041 8.255 1.00 87.94 83 LYS A O 1
ATOM 675 N N . ASN A 1 84 ? -7.002 9.765 6.818 1.00 86.94 84 ASN A N 1
ATOM 676 C CA . ASN A 1 84 ? -8.353 10.229 7.130 1.00 86.94 84 ASN A CA 1
ATOM 677 C C . ASN A 1 84 ? -9.413 9.182 6.767 1.00 86.94 84 ASN A C 1
ATOM 679 O O . ASN A 1 84 ? -10.342 8.967 7.542 1.00 86.94 84 ASN A O 1
ATOM 683 N N . HIS A 1 85 ? -9.257 8.497 5.631 1.00 85.25 85 HIS A N 1
ATOM 684 C CA . HIS A 1 85 ? -10.183 7.445 5.210 1.00 85.25 85 HIS A CA 1
ATOM 685 C C . HIS A 1 85 ? -10.159 6.246 6.162 1.00 85.25 85 HIS A C 1
ATOM 687 O O . HIS A 1 85 ? -11.214 5.812 6.618 1.00 85.25 85 HIS A O 1
ATOM 693 N N . LEU A 1 86 ? -8.969 5.787 6.564 1.00 83.44 86 LEU A N 1
ATOM 694 C CA . LEU A 1 86 ? -8.805 4.697 7.537 1.00 83.44 86 LEU A CA 1
ATOM 695 C C . LEU A 1 86 ? -9.448 4.999 8.902 1.00 83.44 86 LEU A C 1
ATOM 697 O O . LEU A 1 86 ? -9.895 4.072 9.579 1.00 83.44 86 LEU A O 1
ATOM 701 N N . ILE A 1 87 ? -9.492 6.277 9.298 1.00 82.00 87 ILE A N 1
ATOM 702 C CA . ILE A 1 87 ? -10.130 6.752 10.537 1.00 82.00 87 ILE A CA 1
ATOM 703 C C . ILE A 1 87 ? -11.643 6.937 10.363 1.00 82.00 87 ILE A C 1
ATOM 705 O O . ILE A 1 87 ? -12.385 6.777 11.326 1.00 82.00 87 ILE A O 1
ATOM 709 N N . SER A 1 88 ? -12.114 7.260 9.154 1.00 75.00 88 SER A N 1
ATOM 710 C CA . SER A 1 88 ? -13.513 7.632 8.895 1.00 75.00 88 SER A CA 1
ATOM 711 C C . SER A 1 88 ? -14.538 6.522 9.159 1.00 75.00 88 SER A C 1
ATOM 713 O O . SER A 1 88 ? -15.731 6.811 9.193 1.00 75.00 88 SER A O 1
ATOM 715 N N . LEU A 1 89 ? -14.091 5.270 9.340 1.00 66.75 89 LEU A N 1
ATOM 716 C CA . LEU A 1 89 ? -14.934 4.072 9.463 1.00 66.75 89 LEU A CA 1
ATOM 717 C C . LEU A 1 89 ? -15.891 3.868 8.273 1.00 66.75 89 LEU A C 1
ATOM 719 O O . LEU A 1 89 ? -16.806 3.053 8.368 1.00 66.75 89 LEU A O 1
ATOM 723 N N . ASN A 1 90 ? -15.697 4.585 7.160 1.00 72.06 90 ASN A N 1
ATOM 724 C CA . ASN A 1 90 ? -16.458 4.362 5.941 1.00 72.06 90 ASN A CA 1
ATOM 725 C C . ASN A 1 90 ? -15.940 3.071 5.278 1.00 72.06 90 ASN A C 1
ATOM 727 O O . ASN A 1 90 ? -14.777 3.045 4.868 1.00 72.06 90 ASN A O 1
ATOM 731 N N . PRO A 1 91 ? -16.755 2.003 5.178 1.00 60.44 91 PRO A N 1
ATOM 732 C CA . PRO A 1 91 ? -16.313 0.698 4.683 1.00 60.44 91 PRO A CA 1
ATOM 733 C C . PRO A 1 91 ? -16.039 0.667 3.172 1.00 60.44 91 PRO A C 1
ATOM 735 O O . PRO A 1 91 ? -15.670 -0.376 2.641 1.00 60.44 91 PRO A O 1
ATOM 738 N N . GLU A 1 92 ? -16.247 1.775 2.460 1.00 61.22 92 GLU A N 1
ATOM 739 C CA . GLU A 1 92 ? -15.975 1.857 1.029 1.00 61.22 92 GLU A CA 1
ATOM 740 C C . GLU A 1 92 ? -14.470 1.800 0.732 1.00 61.22 92 GLU A C 1
ATOM 742 O O . GLU A 1 92 ? -13.663 2.490 1.358 1.00 61.22 92 GLU A O 1
ATOM 747 N N . ASP A 1 93 ? -14.096 1.000 -0.266 1.00 59.47 93 ASP A N 1
ATOM 748 C CA . ASP A 1 93 ? -12.721 0.925 -0.753 1.00 59.47 93 ASP A CA 1
ATOM 749 C C . ASP A 1 93 ? -12.323 2.251 -1.412 1.00 59.47 93 ASP A C 1
ATOM 751 O O . ASP A 1 93 ? -12.884 2.655 -2.434 1.00 59.47 93 ASP A O 1
ATOM 755 N N . LEU A 1 94 ? -11.295 2.909 -0.871 1.00 69.94 94 LEU A N 1
ATOM 756 C CA . LEU A 1 94 ? -10.687 4.053 -1.543 1.00 69.94 94 LEU A CA 1
ATOM 757 C C . LEU A 1 94 ? -9.650 3.551 -2.555 1.00 69.94 94 LEU A C 1
ATOM 759 O O . LEU A 1 94 ? -8.629 2.965 -2.183 1.00 69.94 94 LEU A O 1
ATOM 763 N N . ILE A 1 95 ? -9.916 3.785 -3.841 1.00 69.69 95 ILE A N 1
ATOM 764 C CA . ILE A 1 95 ? -9.003 3.467 -4.943 1.00 69.69 95 ILE A CA 1
ATOM 765 C C . ILE A 1 95 ? -8.305 4.751 -5.396 1.00 69.69 95 ILE A C 1
ATOM 767 O O . ILE A 1 95 ? -8.964 5.669 -5.888 1.00 69.69 95 ILE A O 1
ATOM 771 N N . LEU A 1 96 ? -6.980 4.795 -5.239 1.00 68.25 96 LEU A N 1
ATOM 772 C CA . LEU A 1 96 ? -6.115 5.919 -5.613 1.00 68.25 96 LEU A CA 1
ATOM 773 C C . LEU A 1 96 ? -5.071 5.494 -6.649 1.00 68.25 96 LEU A C 1
ATOM 775 O O . LEU A 1 96 ? -4.598 4.330 -6.586 1.00 68.25 96 LEU A O 1
#

Secondary structure (DSSP, 8-state):
-EEEE--GGG--GGGGGGHHHHHHHHHHHTTT-EEEEEEETTTTEEEEEEEETTTTEEEEEEEEETTEEPS-TT-HHHHHHHHHHHHTT--S-EE-

Foldseek 3Di:
DDWAFDDQVPDDDPRVVCSVVQVVCCVLQVVQWTWTWDADDVNQWIWIWTARPVLLAIETQTQGHRVDGDPPSDDPVVSVVVVCRSVVSPNDYHYD

Sequence (96 aa):
MIDIPYKPSSLIGMEKKFQPDFDKLVSEFGNYCDIFIRKYDYRRMMAAGIVNRYSNVAITIHFIKGNIPLGDPLNTNLLNKVKNHLISLNPEDLIL

Mean predicted aligned error: 5.41 Å

Nearest PDB structures (foldseek):
  5yco-assembly1_D  TM=5.484E-01  e=5.155E-01  Homo sapiens
  5iy4-assembly1_A  TM=5.491E-01  e=7.047E-01  Homo sapiens
  5mlw-assembly1_E  TM=5.644E-01  e=1.801E+00  Homo sapiens
  7nv0-assembly1_C  TM=5.277E-01  e=2.041E+00  Homo sapiens
  2zvv-assembly2_B  TM=6.176E-01  e=3.584E+00  Arabidopsis thaliana

pLDDT: mean 83.07, std 8.36, range [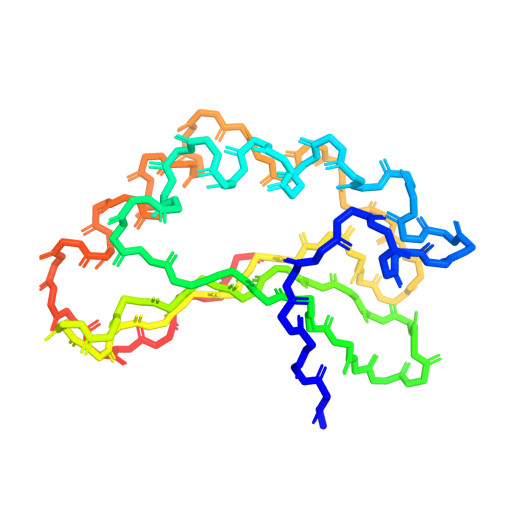59.47, 93.06]

Solvent-accessible surface area (backbone atoms only — not comparable to full-atom values): 5450 Å² total; per-residue (Å²): 123,50,77,40,76,67,47,86,90,73,54,57,82,75,50,54,78,45,42,68,59,52,52,49,49,43,74,77,40,46,91,68,28,51,50,23,42,34,39,38,76,95,72,29,24,35,28,42,34,42,33,28,77,89,58,61,23,39,35,38,41,48,43,26,58,82,72,40,73,50,78,79,69,77,44,72,71,51,52,52,51,51,55,52,47,64,69,64,57,51,64,65,70,49,81,86

Radius of gyration: 12.54 Å; Cα contacts (8 Å, |Δi|>4): 152; chains: 1; bounding box: 29×27×31 Å